Protein AF-A0A353BJS8-F1 (afdb_monomer_lite)

Foldseek 3Di:
DPDDDDDDDDDDDDDDDDPVPLLPQPPDPALLVSLVSCVVSVPDDDAPPPPDPRNVVVCVSCVVNVHDDDD

Structure (mmCIF, N/CA/C/O backbone):
data_AF-A0A353BJS8-F1
#
_entry.id   AF-A0A353BJS8-F1
#
loop_
_atom_site.group_PDB
_atom_site.id
_atom_site.type_symbol
_atom_site.label_atom_id
_atom_site.label_alt_id
_atom_site.label_comp_id
_atom_site.label_asym_id
_atom_site.label_entity_id
_atom_site.label_seq_id
_atom_site.pdbx_PDB_ins_code
_atom_site.Cartn_x
_atom_site.Cartn_y
_atom_site.Cartn_z
_atom_site.occupancy
_atom_site.B_iso_or_equiv
_atom_site.auth_seq_id
_atom_site.auth_comp_id
_atom_site.auth_asym_id
_atom_site.auth_atom_id
_atom_site.pdbx_PDB_model_num
ATOM 1 N N . PHE A 1 1 ? 27.601 -1.976 -22.088 1.00 53.06 1 PHE A N 1
ATOM 2 C CA . PHE A 1 1 ? 26.669 -0.965 -22.623 1.00 53.06 1 PHE A CA 1
ATOM 3 C C . PHE A 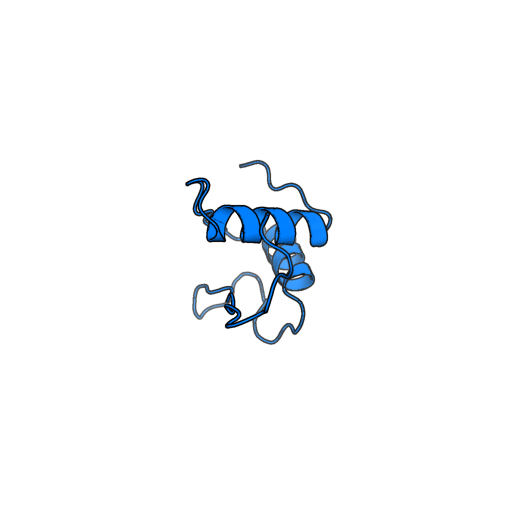1 1 ? 25.338 -1.646 -22.907 1.00 53.06 1 PHE A C 1
ATOM 5 O O . PHE A 1 1 ? 25.282 -2.472 -23.804 1.00 53.06 1 PHE A O 1
ATOM 12 N N . PHE A 1 2 ? 24.302 -1.391 -22.105 1.00 60.84 2 PHE A N 1
ATOM 13 C CA . PHE A 1 2 ? 22.936 -1.830 -22.416 1.00 60.84 2 PHE A CA 1
ATOM 14 C C . PHE A 1 2 ? 22.241 -0.658 -23.106 1.00 60.84 2 PHE A C 1
ATOM 16 O O . PHE A 1 2 ? 22.165 0.419 -22.523 1.00 60.84 2 PHE A O 1
ATOM 23 N N . VAL A 1 3 ? 21.849 -0.837 -24.368 1.00 74.62 3 VAL A N 1
ATOM 24 C CA . VAL A 1 3 ? 21.584 0.290 -25.282 1.00 74.62 3 VAL A CA 1
ATOM 25 C C . VAL A 1 3 ? 20.099 0.659 -25.364 1.00 74.62 3 VAL A C 1
ATOM 27 O O . VAL A 1 3 ? 19.777 1.760 -25.783 1.00 74.62 3 VAL A O 1
ATOM 30 N N . GLU A 1 4 ? 19.171 -0.181 -24.896 1.00 82.81 4 GLU A N 1
ATOM 31 C CA . GLU A 1 4 ? 17.748 0.183 -24.911 1.00 82.81 4 GLU A CA 1
ATOM 32 C C . GLU A 1 4 ? 16.917 -0.673 -23.944 1.00 82.81 4 GLU A C 1
ATOM 34 O O . GLU A 1 4 ? 17.009 -1.903 -23.951 1.00 82.81 4 GLU A O 1
ATOM 39 N N . ARG A 1 5 ? 16.086 -0.040 -23.104 1.00 82.31 5 ARG A N 1
ATOM 40 C CA . ARG A 1 5 ? 15.154 -0.750 -22.214 1.00 82.31 5 ARG A CA 1
ATOM 41 C C . ARG A 1 5 ? 13.879 -1.080 -22.985 1.00 82.31 5 ARG A C 1
ATOM 43 O O . ARG A 1 5 ? 13.097 -0.184 -23.284 1.00 82.31 5 ARG A O 1
ATOM 50 N N . LYS A 1 6 ? 13.632 -2.365 -23.236 1.00 85.00 6 LYS A N 1
ATOM 51 C CA . LYS A 1 6 ? 12.372 -2.844 -23.821 1.00 85.00 6 LYS A CA 1
ATOM 52 C C . LYS A 1 6 ? 11.455 -3.372 -22.723 1.00 85.00 6 LYS A C 1
ATOM 54 O O . LYS A 1 6 ? 11.871 -4.184 -21.898 1.00 85.00 6 LYS A O 1
ATOM 59 N N . TYR A 1 7 ? 10.220 -2.885 -22.692 1.00 84.56 7 TYR A N 1
ATOM 60 C CA . TYR A 1 7 ? 9.198 -3.416 -21.796 1.00 84.56 7 TYR A CA 1
ATOM 61 C C . TYR A 1 7 ? 8.749 -4.788 -22.307 1.00 84.56 7 TYR A C 1
ATOM 63 O O . TYR A 1 7 ? 8.373 -4.911 -23.467 1.00 84.56 7 TYR A O 1
ATOM 71 N N . LEU A 1 8 ? 8.821 -5.805 -21.446 1.00 82.50 8 LEU A N 1
ATOM 72 C CA . LEU A 1 8 ? 8.393 -7.172 -21.765 1.00 82.50 8 LEU A CA 1
ATOM 73 C C . LEU A 1 8 ? 7.067 -7.515 -21.077 1.00 82.50 8 LEU A C 1
ATOM 75 O O . LEU A 1 8 ? 6.163 -8.042 -21.713 1.00 82.50 8 LEU A O 1
ATOM 79 N N . MET A 1 9 ? 6.947 -7.183 -19.788 1.00 80.88 9 MET A N 1
ATOM 80 C CA . MET A 1 9 ? 5.757 -7.398 -18.962 1.00 80.88 9 MET A CA 1
ATOM 81 C C . MET A 1 9 ? 5.645 -6.314 -17.886 1.00 80.88 9 MET A C 1
ATOM 83 O O . MET A 1 9 ? 6.640 -5.679 -17.519 1.00 80.88 9 MET A O 1
ATOM 87 N N . TYR A 1 10 ? 4.432 -6.124 -17.373 1.00 85.00 10 TYR A N 1
ATOM 88 C CA . TYR A 1 10 ? 4.130 -5.288 -16.217 1.00 85.00 10 TYR A CA 1
ATOM 89 C C . TYR A 1 10 ? 3.369 -6.107 -15.174 1.00 85.00 10 TYR A C 1
ATOM 91 O O . TYR A 1 10 ? 2.722 -7.097 -15.501 1.00 85.00 10 TYR A O 1
ATOM 99 N N . ASN A 1 11 ? 3.489 -5.695 -13.914 1.00 86.62 11 ASN A N 1
ATOM 100 C CA . ASN A 1 11 ? 2.771 -6.304 -12.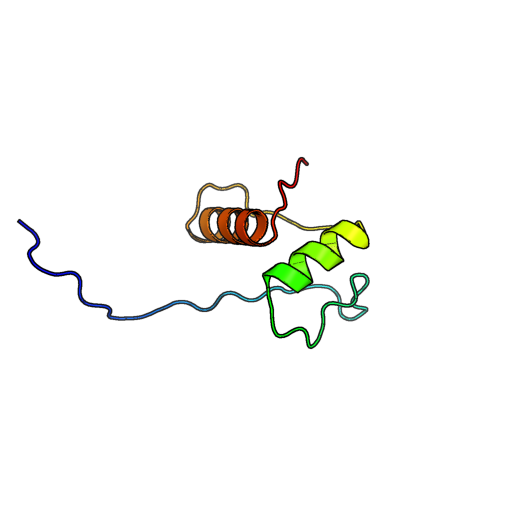802 1.00 86.62 11 ASN A CA 1
ATOM 101 C C . ASN A 1 11 ? 1.635 -5.387 -12.371 1.00 86.62 11 ASN A C 1
ATOM 103 O O . ASN A 1 11 ? 1.834 -4.172 -12.267 1.00 86.62 11 ASN A O 1
ATOM 107 N N . ASP A 1 12 ? 0.516 -6.000 -12.016 1.00 89.56 12 ASP A N 1
ATOM 108 C CA . ASP A 1 12 ? -0.582 -5.330 -11.341 1.00 89.56 12 ASP A CA 1
ATOM 109 C C . ASP A 1 12 ? -0.458 -5.503 -9.825 1.00 89.56 12 ASP A C 1
ATOM 111 O O . ASP A 1 12 ? 0.039 -6.512 -9.320 1.00 89.56 12 ASP A O 1
ATOM 115 N N . PHE A 1 13 ? -0.895 -4.483 -9.091 1.00 89.75 13 PHE A N 1
ATOM 116 C CA . PHE A 1 13 ? -0.949 -4.491 -7.633 1.00 89.75 13 PHE A CA 1
ATOM 117 C C . PHE A 1 13 ? -2.389 -4.258 -7.201 1.00 89.75 13 PHE A C 1
ATOM 119 O O . PHE A 1 13 ? -3.062 -3.378 -7.736 1.00 89.75 13 PHE A O 1
ATOM 126 N N . VAL A 1 14 ? -2.838 -5.023 -6.210 1.00 91.81 14 VAL A N 1
ATOM 127 C CA . VAL A 1 14 ? -4.194 -4.940 -5.665 1.00 91.81 14 VAL A CA 1
ATOM 128 C C . VAL A 1 14 ? -4.142 -4.643 -4.171 1.00 91.81 14 VAL A C 1
ATOM 130 O O . VAL A 1 14 ? -3.275 -5.152 -3.461 1.00 91.81 14 VAL A O 1
ATOM 133 N N . ILE A 1 15 ? -5.069 -3.809 -3.700 1.00 92.38 15 ILE A N 1
ATOM 134 C CA . ILE A 1 15 ? -5.316 -3.592 -2.272 1.00 92.38 15 ILE A CA 1
ATOM 135 C C . ILE A 1 15 ? -6.420 -4.565 -1.870 1.00 92.38 15 ILE A C 1
ATOM 137 O O . ILE A 1 15 ? -7.478 -4.595 -2.497 1.00 92.38 15 ILE A O 1
ATOM 141 N N . VAL A 1 16 ? -6.162 -5.371 -0.846 1.00 92.25 16 VAL A N 1
ATOM 142 C CA . VAL A 1 16 ? -7.092 -6.385 -0.341 1.00 92.25 16 VAL A CA 1
ATOM 143 C C . VAL A 1 16 ? -7.337 -6.167 1.146 1.00 92.25 16 VAL A C 1
ATOM 145 O O . VAL A 1 16 ? -6.470 -5.659 1.854 1.00 92.25 16 VAL A O 1
ATOM 148 N N . GLY A 1 17 ? -8.520 -6.553 1.614 1.00 92.56 17 GLY A N 1
ATOM 149 C CA . GLY A 1 17 ? -8.932 -6.387 3.002 1.00 92.56 17 GLY A CA 1
ATOM 150 C C . GLY A 1 17 ? -10.152 -7.244 3.352 1.00 92.56 17 GLY A C 1
ATOM 151 O O . GLY A 1 17 ? -10.598 -8.035 2.515 1.00 92.56 17 GLY A O 1
ATOM 152 N N . PRO A 1 18 ? -10.678 -7.105 4.582 1.00 93.50 18 PRO A N 1
ATOM 153 C CA . PRO A 1 18 ? -11.859 -7.828 5.053 1.00 93.50 18 PRO A CA 1
ATOM 154 C C . PRO A 1 18 ? -13.101 -7.568 4.191 1.00 93.50 18 PRO A C 1
ATOM 156 O O . PRO A 1 18 ? -13.227 -6.510 3.569 1.00 93.50 18 PRO A O 1
ATOM 159 N N . ALA A 1 19 ? -14.041 -8.516 4.183 1.00 92.38 19 ALA A N 1
ATOM 160 C CA . ALA A 1 19 ? -15.269 -8.416 3.389 1.00 92.38 19 ALA A CA 1
ATOM 161 C C . ALA A 1 19 ? -16.185 -7.274 3.861 1.00 92.38 19 ALA A C 1
ATOM 163 O O . ALA A 1 19 ? -16.934 -6.711 3.062 1.00 92.38 19 ALA A O 1
ATOM 164 N N . GLU A 1 20 ? -16.087 -6.927 5.143 1.00 92.81 20 GLU A N 1
ATOM 165 C CA . GLU A 1 20 ? -16.831 -5.867 5.817 1.00 92.81 20 GLU A CA 1
ATOM 166 C C . GLU A 1 20 ? -16.395 -4.462 5.374 1.00 92.81 20 GLU A C 1
ATOM 168 O O . GLU A 1 20 ? -17.115 -3.506 5.640 1.00 92.81 20 GLU A O 1
ATOM 173 N N . ASP A 1 21 ? -15.239 -4.336 4.707 1.00 92.25 21 ASP A N 1
ATOM 174 C CA . ASP A 1 21 ? -14.672 -3.077 4.202 1.00 92.25 21 ASP A CA 1
ATOM 175 C C . ASP A 1 21 ? -14.754 -1.911 5.213 1.00 92.25 21 ASP A C 1
ATOM 177 O O . ASP A 1 21 ? -15.396 -0.890 4.948 1.00 92.25 21 ASP A O 1
ATOM 181 N N . PRO A 1 22 ? -14.088 -2.014 6.381 1.00 91.62 22 PRO A N 1
ATOM 182 C CA . PRO A 1 22 ? -14.170 -0.986 7.423 1.00 91.62 22 PRO A CA 1
ATOM 183 C C . PRO A 1 22 ? -13.650 0.390 6.968 1.00 91.62 22 PRO A C 1
ATOM 185 O O . PRO A 1 22 ? -14.015 1.408 7.549 1.00 91.62 22 PRO A O 1
ATOM 188 N N . ALA A 1 23 ? -12.810 0.434 5.927 1.00 92.44 23 ALA A N 1
ATOM 189 C CA . ALA A 1 23 ? -12.286 1.669 5.344 1.00 92.44 23 ALA A CA 1
ATOM 190 C C . ALA A 1 23 ? -13.154 2.228 4.195 1.00 92.44 23 ALA A C 1
ATOM 192 O O . ALA A 1 23 ? -12.896 3.336 3.714 1.00 92.44 23 ALA A O 1
ATOM 193 N N . GLY A 1 24 ? -14.166 1.486 3.732 1.00 93.12 24 GLY A N 1
ATOM 194 C CA . GLY A 1 24 ? -15.064 1.901 2.654 1.00 93.12 24 GLY A CA 1
ATOM 195 C C . GLY A 1 24 ? -14.338 2.207 1.339 1.00 93.12 24 GLY A C 1
ATOM 196 O O . GLY A 1 24 ? -14.612 3.241 0.710 1.00 93.12 24 GLY A O 1
ATOM 197 N N . ILE A 1 25 ? -13.360 1.376 0.960 1.00 94.38 25 ILE A N 1
ATOM 198 C CA . ILE A 1 25 ? -12.519 1.581 -0.233 1.00 94.38 25 ILE A CA 1
ATOM 199 C C . ILE A 1 25 ? -12.966 0.773 -1.453 1.00 94.38 25 ILE A C 1
ATOM 201 O O . ILE A 1 25 ? -12.463 1.002 -2.557 1.00 94.38 25 ILE A O 1
ATOM 205 N N . LYS A 1 26 ? -13.897 -0.172 -1.289 1.00 92.38 26 LYS A N 1
ATOM 206 C CA . LYS A 1 26 ? -14.386 -1.002 -2.391 1.00 92.38 26 LYS A CA 1
ATOM 207 C C . LYS A 1 26 ? -15.033 -0.135 -3.476 1.00 92.38 26 LYS A C 1
ATOM 209 O O . LYS A 1 26 ? -15.878 0.710 -3.199 1.00 92.38 26 LYS A O 1
ATOM 214 N N . GLY A 1 27 ? -14.640 -0.367 -4.729 1.00 90.25 27 GLY A N 1
ATOM 215 C CA . GLY A 1 27 ? -15.157 0.364 -5.892 1.00 90.25 27 GLY A CA 1
ATOM 216 C C . GLY A 1 27 ? -14.447 1.686 -6.199 1.00 90.25 27 GLY A C 1
ATOM 217 O O . GLY A 1 27 ? -14.795 2.336 -7.181 1.00 90.25 27 GLY A O 1
ATOM 218 N N . LEU A 1 28 ? -13.436 2.080 -5.416 1.00 92.94 28 LEU A N 1
ATOM 219 C CA . LEU A 1 28 ? -12.595 3.224 -5.767 1.00 92.94 28 LEU A CA 1
ATOM 220 C C . LEU A 1 28 ? -11.699 2.900 -6.967 1.00 92.94 28 LEU A C 1
ATOM 222 O O . LEU A 1 28 ? -11.068 1.846 -7.026 1.00 92.94 28 LEU A O 1
ATOM 226 N N . ALA A 1 29 ? -11.605 3.846 -7.901 1.00 90.12 29 ALA A N 1
ATOM 227 C CA . ALA A 1 29 ? -10.749 3.730 -9.083 1.00 90.12 29 ALA A CA 1
ATOM 228 C C . ALA A 1 29 ? -9.294 4.163 -8.817 1.00 90.12 29 ALA A C 1
ATOM 230 O O . ALA A 1 29 ? -8.406 3.896 -9.625 1.00 90.12 29 ALA A O 1
ATOM 231 N N . SER A 1 30 ? -9.039 4.840 -7.693 1.00 93.06 30 SER A N 1
ATOM 232 C CA . SER A 1 30 ? -7.736 5.408 -7.353 1.00 93.06 30 SER A CA 1
ATOM 233 C C . SER A 1 30 ? -7.150 4.765 -6.101 1.00 93.06 30 SER A C 1
ATOM 235 O O . SER A 1 30 ? -7.697 4.879 -5.003 1.00 93.06 30 SER A O 1
ATOM 237 N N . ALA A 1 31 ? -5.972 4.152 -6.251 1.00 92.50 31 ALA A N 1
ATOM 238 C CA . ALA A 1 31 ? -5.214 3.612 -5.124 1.00 92.50 31 ALA A CA 1
ATOM 239 C C . ALA A 1 31 ? -4.837 4.708 -4.112 1.00 92.50 31 ALA A C 1
ATOM 241 O O . ALA A 1 31 ? -4.884 4.477 -2.909 1.00 92.50 31 ALA A O 1
ATOM 242 N N . ALA A 1 32 ? -4.522 5.919 -4.581 1.00 92.88 32 ALA A N 1
ATOM 243 C CA . ALA A 1 32 ? -4.195 7.041 -3.703 1.00 92.88 32 ALA A CA 1
ATOM 244 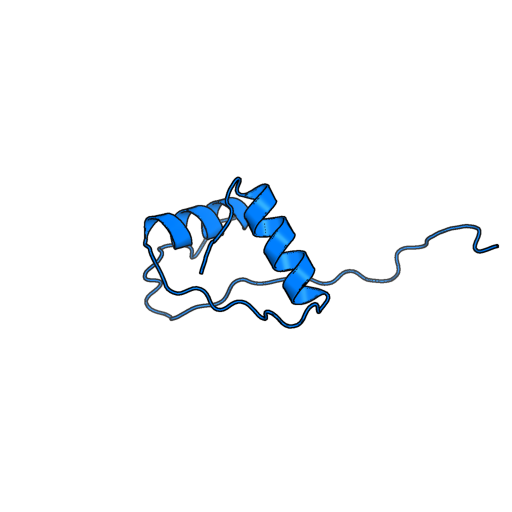C C . ALA A 1 32 ? -5.399 7.475 -2.846 1.00 92.88 32 ALA A C 1
ATOM 246 O O . ALA A 1 32 ? -5.243 7.787 -1.668 1.00 92.88 32 ALA A O 1
ATOM 247 N N . GLU A 1 33 ? -6.609 7.465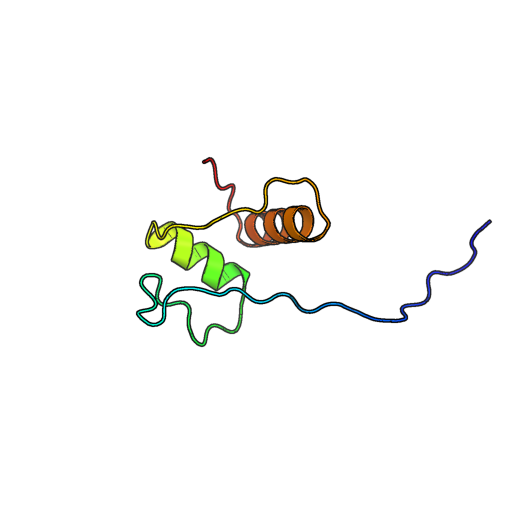 -3.413 1.00 93.56 33 GLU A N 1
ATOM 248 C CA . GLU A 1 33 ? -7.837 7.750 -2.658 1.00 93.56 33 GLU A CA 1
ATOM 249 C C . GLU A 1 33 ? -8.156 6.649 -1.650 1.00 93.56 33 GLU A C 1
ATOM 251 O O . GLU A 1 33 ? -8.522 6.955 -0.515 1.00 93.56 33 GLU A O 1
ATOM 256 N N . ALA A 1 34 ? -7.960 5.384 -2.030 1.00 95.00 34 ALA A N 1
ATOM 257 C CA . ALA A 1 34 ? -8.125 4.256 -1.121 1.00 95.00 34 ALA A CA 1
ATOM 258 C C . ALA A 1 34 ? -7.175 4.359 0.083 1.00 95.00 34 ALA A C 1
ATOM 260 O O . ALA A 1 34 ? -7.615 4.229 1.223 1.00 95.00 34 ALA A O 1
ATOM 261 N N . LEU A 1 35 ? -5.896 4.676 -0.147 1.00 94.12 35 LEU A N 1
ATOM 262 C CA . LEU A 1 35 ? -4.912 4.859 0.925 1.00 94.12 35 LEU A CA 1
ATOM 263 C C . LEU A 1 35 ? -5.255 6.041 1.844 1.00 94.12 35 LEU A C 1
ATOM 265 O O . LEU A 1 35 ? -5.139 5.919 3.063 1.00 94.12 35 LEU A O 1
ATOM 269 N N . ARG A 1 36 ? -5.755 7.156 1.291 1.00 93.31 36 ARG A N 1
ATOM 270 C CA . ARG A 1 36 ? -6.276 8.269 2.104 1.00 93.31 36 ARG A CA 1
ATOM 271 C C . ARG A 1 36 ? -7.437 7.838 2.990 1.00 93.31 36 ARG A C 1
ATOM 273 O O . ARG A 1 36 ? -7.414 8.121 4.182 1.00 93.31 36 ARG A O 1
ATOM 280 N N . LYS A 1 37 ? -8.413 7.111 2.440 1.00 93.81 37 LYS A N 1
ATOM 281 C CA . LYS A 1 37 ? -9.541 6.593 3.225 1.00 93.81 37 LYS A CA 1
ATOM 282 C C . LYS A 1 37 ? -9.104 5.623 4.318 1.00 93.81 37 LYS A C 1
ATOM 284 O O . LYS A 1 37 ? -9.593 5.748 5.434 1.00 93.81 37 LYS A O 1
ATOM 289 N N . ILE A 1 38 ? -8.174 4.711 4.027 1.00 93.50 38 ILE A N 1
ATOM 290 C CA . ILE A 1 38 ? -7.604 3.794 5.029 1.00 93.50 38 ILE A CA 1
ATOM 291 C C . ILE A 1 38 ? -7.025 4.589 6.203 1.00 93.50 38 ILE A C 1
ATOM 293 O O . ILE A 1 38 ? -7.329 4.283 7.354 1.00 93.50 38 ILE A O 1
ATOM 297 N N . GLN A 1 39 ? -6.255 5.644 5.919 1.00 91.50 39 GLN A N 1
ATOM 298 C CA . GLN A 1 3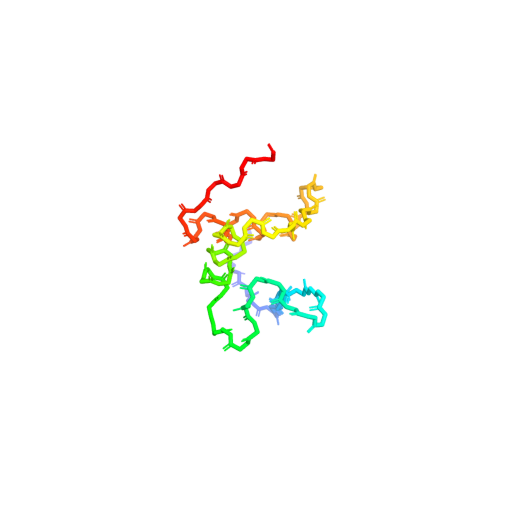9 ? -5.692 6.499 6.962 1.00 91.50 39 GLN A CA 1
ATOM 299 C C . GLN A 1 39 ? -6.778 7.263 7.736 1.00 91.50 39 GLN A C 1
ATOM 301 O O . GLN A 1 39 ? -6.742 7.287 8.963 1.00 91.50 39 GLN A O 1
ATOM 306 N N . THR A 1 40 ? -7.749 7.874 7.046 1.00 91.50 40 THR A N 1
ATOM 307 C CA . THR A 1 40 ? -8.851 8.617 7.684 1.00 91.50 40 THR A CA 1
ATOM 308 C C . THR A 1 40 ? -9.716 7.721 8.569 1.00 91.50 40 THR A C 1
ATOM 310 O O . THR A 1 40 ? -10.108 8.137 9.653 1.00 91.50 40 THR A O 1
ATOM 313 N N . ALA A 1 41 ? -9.980 6.487 8.138 1.00 92.00 41 ALA A N 1
ATOM 314 C CA . ALA A 1 41 ? -10.703 5.486 8.917 1.00 92.00 41 ALA A CA 1
ATOM 315 C C . ALA A 1 41 ? -9.854 4.869 10.043 1.00 92.00 41 ALA A C 1
ATOM 317 O O . ALA A 1 41 ? -10.373 4.066 10.813 1.00 92.00 41 ALA A O 1
ATOM 318 N N . GLN A 1 42 ? -8.556 5.199 10.114 1.00 89.94 42 GLN A N 1
ATOM 319 C CA . GLN A 1 42 ? -7.576 4.559 10.997 1.00 89.94 42 GLN A CA 1
ATOM 320 C C . GLN A 1 42 ? -7.619 3.025 10.902 1.00 89.94 42 GLN A C 1
ATOM 322 O O . GLN A 1 42 ? -7.395 2.310 11.879 1.00 89.94 42 GLN A O 1
ATOM 327 N N . ALA A 1 43 ? -7.930 2.513 9.709 1.00 91.44 43 ALA A N 1
ATOM 328 C CA . ALA A 1 43 ? -8.004 1.086 9.467 1.00 91.44 43 ALA A CA 1
ATOM 329 C C . ALA A 1 43 ? -6.593 0.490 9.469 1.00 91.44 43 ALA A C 1
ATOM 331 O O . ALA A 1 43 ? -5.640 1.100 8.978 1.00 91.44 43 ALA A O 1
ATOM 332 N N . ALA A 1 44 ? -6.463 -0.723 10.005 1.00 91.25 44 ALA A N 1
ATOM 333 C CA . ALA A 1 44 ? -5.187 -1.419 10.021 1.00 91.25 44 ALA A CA 1
ATOM 334 C C . ALA A 1 44 ? -4.674 -1.639 8.590 1.00 91.25 44 ALA A C 1
ATOM 336 O O . ALA A 1 44 ? -5.393 -2.139 7.723 1.00 91.25 44 ALA A O 1
ATOM 337 N N . PHE A 1 45 ? -3.407 -1.301 8.363 1.00 92.38 45 PHE A N 1
ATOM 338 C CA . PHE A 1 45 ? -2.712 -1.546 7.108 1.00 92.38 45 PHE A CA 1
ATOM 339 C C . PHE A 1 45 ? -1.411 -2.291 7.392 1.00 92.38 45 PHE A C 1
ATOM 341 O O . PHE A 1 45 ? -0.595 -1.847 8.198 1.00 92.38 45 PHE A O 1
ATOM 348 N N . VAL A 1 46 ? -1.217 -3.430 6.731 1.00 92.56 46 VAL A N 1
ATOM 349 C CA . VAL A 1 46 ? -0.035 -4.274 6.925 1.00 92.56 46 VAL A CA 1
ATOM 350 C C . VAL A 1 46 ? 0.963 -3.993 5.811 1.00 92.56 46 VAL A C 1
ATOM 352 O O . VAL A 1 46 ? 0.714 -4.324 4.652 1.00 92.56 46 VAL A O 1
ATOM 355 N N . SER A 1 47 ? 2.099 -3.398 6.172 1.00 92.00 47 SER A N 1
ATOM 356 C CA . SER A 1 47 ? 3.220 -3.214 5.252 1.00 92.00 47 SER A CA 1
ATOM 357 C C . SER A 1 47 ? 4.066 -4.479 5.160 1.00 92.00 47 SER A C 1
ATOM 359 O O . SER A 1 47 ? 4.253 -5.200 6.143 1.00 92.00 47 SER A O 1
ATOM 361 N N . ARG A 1 48 ? 4.626 -4.736 3.975 1.00 90.12 48 ARG A N 1
ATOM 362 C CA . ARG A 1 48 ? 5.584 -5.837 3.780 1.00 90.12 48 ARG A CA 1
ATOM 363 C C . ARG A 1 48 ? 6.916 -5.600 4.490 1.00 90.12 48 ARG A C 1
ATOM 365 O O . ARG A 1 48 ? 7.557 -6.575 4.863 1.00 90.12 48 ARG A O 1
ATOM 372 N N . SER A 1 49 ? 7.339 -4.343 4.643 1.00 90.25 49 SER A N 1
ATOM 373 C CA . SER A 1 49 ? 8.530 -3.925 5.409 1.00 90.25 49 SER A CA 1
ATOM 374 C C . SER A 1 49 ? 9.851 -4.664 5.111 1.00 90.25 49 SER A C 1
ATOM 376 O O . SER A 1 49 ? 10.778 -4.630 5.913 1.00 90.25 49 SER A O 1
ATOM 378 N N . ASP A 1 50 ? 9.987 -5.302 3.947 1.00 91.69 50 ASP A N 1
ATOM 379 C CA . ASP A 1 50 ? 11.071 -6.249 3.625 1.00 91.69 50 ASP A CA 1
ATOM 380 C C . ASP A 1 50 ? 12.013 -5.762 2.507 1.00 91.69 50 ASP A C 1
ATOM 382 O O . ASP A 1 50 ? 12.765 -6.533 1.918 1.00 91.69 50 ASP A O 1
ATOM 386 N N . GLN A 1 51 ? 11.937 -4.473 2.164 1.00 89.44 51 GLN A N 1
ATOM 387 C CA . GLN A 1 51 ? 12.663 -3.829 1.047 1.00 89.44 51 GLN A CA 1
ATOM 388 C C . GLN A 1 51 ? 12.441 -4.453 -0.348 1.00 89.44 51 GLN A C 1
ATOM 390 O O . GLN A 1 51 ? 13.138 -4.097 -1.309 1.00 89.44 51 GLN A O 1
ATOM 395 N N . SER A 1 52 ? 11.434 -5.317 -0.497 1.00 92.25 52 SER A N 1
ATOM 396 C CA . SER A 1 52 ? 11.053 -5.908 -1.779 1.00 92.25 52 SER A CA 1
ATOM 397 C C . SER A 1 52 ? 10.512 -4.873 -2.772 1.00 92.25 52 SER A C 1
ATOM 399 O O . SER A 1 52 ? 10.212 -3.723 -2.437 1.00 92.25 52 SER A O 1
ATOM 401 N N . GLY A 1 53 ? 10.336 -5.298 -4.028 1.00 89.38 53 GLY A N 1
ATOM 402 C CA . GLY A 1 53 ? 9.645 -4.492 -5.038 1.00 89.38 53 GLY A CA 1
ATOM 403 C C . GLY A 1 53 ? 8.232 -4.080 -4.605 1.00 89.38 53 GLY A C 1
ATOM 404 O O . GLY A 1 53 ? 7.833 -2.947 -4.866 1.00 89.38 53 GLY A O 1
ATOM 405 N N . THR A 1 54 ? 7.518 -4.952 -3.885 1.00 92.00 54 THR A N 1
ATOM 406 C CA . THR A 1 54 ? 6.192 -4.654 -3.324 1.00 92.00 54 THR A CA 1
ATOM 407 C C . THR A 1 54 ? 6.273 -3.577 -2.253 1.00 92.00 54 THR A C 1
ATOM 409 O O . THR A 1 54 ? 5.561 -2.584 -2.358 1.00 92.00 54 THR A O 1
ATOM 412 N N . HIS A 1 55 ? 7.194 -3.704 -1.293 1.00 93.00 55 HIS A N 1
ATOM 413 C CA . HIS A 1 55 ? 7.386 -2.688 -0.255 1.00 93.00 55 HIS A CA 1
ATOM 414 C C . HIS A 1 55 ? 7.750 -1.317 -0.854 1.00 93.00 55 HIS A C 1
ATOM 416 O O . HIS A 1 55 ? 7.178 -0.295 -0.487 1.00 93.00 55 HIS A O 1
ATOM 422 N N . LYS A 1 56 ? 8.629 -1.277 -1.864 1.00 92.44 56 LYS A N 1
ATOM 423 C CA . LYS A 1 56 ? 8.968 -0.023 -2.564 1.00 92.44 56 LYS A CA 1
ATOM 424 C C . LYS A 1 56 ? 7.787 0.555 -3.349 1.00 92.44 56 LYS A C 1
ATOM 426 O O . LYS A 1 56 ? 7.660 1.773 -3.451 1.00 92.44 56 LYS A O 1
ATOM 431 N N . LYS A 1 57 ? 6.939 -0.289 -3.948 1.00 92.31 57 LYS A N 1
ATOM 432 C CA . LYS A 1 57 ? 5.737 0.163 -4.665 1.00 92.31 57 LYS A CA 1
ATOM 433 C C . LYS A 1 57 ? 4.698 0.729 -3.700 1.00 92.31 57 LYS A C 1
ATOM 435 O O . LYS A 1 57 ? 4.126 1.770 -4.004 1.00 92.31 57 LYS A O 1
ATOM 440 N N . GLU A 1 58 ? 4.501 0.077 -2.560 1.00 93.56 58 GLU A N 1
ATOM 441 C CA . GLU A 1 58 ? 3.640 0.529 -1.466 1.00 93.56 58 GLU A CA 1
ATOM 442 C C . GLU A 1 58 ? 4.055 1.922 -0.968 1.00 93.56 58 GLU A C 1
ATOM 444 O O . GLU A 1 58 ? 3.233 2.834 -0.991 1.00 93.56 58 GLU A O 1
ATOM 449 N N . GLN A 1 59 ? 5.334 2.131 -0.630 1.00 92.06 59 GLN A N 1
ATOM 450 C CA . GLN A 1 59 ? 5.847 3.442 -0.195 1.00 92.06 59 GLN A CA 1
ATOM 451 C C . GLN A 1 59 ? 5.556 4.551 -1.214 1.00 92.06 59 GLN A C 1
ATOM 453 O O . GLN A 1 59 ? 5.027 5.599 -0.858 1.00 92.06 59 GLN A O 1
ATOM 458 N N . ARG A 1 60 ? 5.806 4.291 -2.504 1.00 92.62 60 ARG A N 1
ATOM 459 C CA . ARG A 1 60 ? 5.502 5.254 -3.577 1.00 92.62 60 ARG A CA 1
ATOM 460 C C . ARG A 1 60 ? 4.013 5.573 -3.689 1.00 92.62 60 ARG A C 1
ATOM 462 O O . ARG A 1 60 ? 3.663 6.678 -4.088 1.00 92.62 60 ARG A O 1
ATOM 469 N N . LEU A 1 61 ? 3.131 4.611 -3.407 1.00 92.94 61 LEU A N 1
ATOM 470 C CA . LEU A 1 61 ? 1.685 4.847 -3.425 1.00 92.94 61 LEU A CA 1
ATOM 471 C C . LEU A 1 61 ? 1.253 5.717 -2.241 1.00 92.94 61 LEU A C 1
ATOM 473 O O . LEU A 1 61 ? 0.426 6.607 -2.431 1.00 92.94 61 LEU A O 1
ATOM 477 N N . TRP A 1 62 ? 1.839 5.512 -1.059 1.00 93.19 62 TRP A N 1
ATOM 478 C CA . TRP A 1 62 ? 1.627 6.384 0.099 1.00 93.19 62 TRP A CA 1
ATOM 479 C C . TRP A 1 62 ? 2.110 7.812 -0.164 1.00 93.19 62 TRP A C 1
ATOM 481 O O . TRP A 1 62 ? 1.352 8.761 0.035 1.00 93.19 62 TRP A O 1
ATOM 491 N N . GLU A 1 63 ? 3.311 7.967 -0.723 1.00 92.38 63 GLU A N 1
ATOM 492 C CA . GLU A 1 63 ? 3.845 9.270 -1.134 1.00 92.38 63 GLU A CA 1
ATOM 493 C C . GLU A 1 63 ? 2.939 9.952 -2.171 1.00 92.38 63 GLU A C 1
ATOM 495 O O . GLU A 1 63 ? 2.602 11.125 -2.022 1.00 92.38 63 GLU A O 1
ATOM 500 N N . ALA A 1 64 ? 2.469 9.214 -3.186 1.00 90.50 64 ALA A N 1
ATOM 501 C CA . ALA A 1 64 ? 1.531 9.726 -4.190 1.00 90.50 64 ALA A CA 1
ATOM 502 C C . ALA A 1 64 ? 0.156 10.094 -3.603 1.00 90.50 64 ALA A C 1
ATOM 504 O O . ALA A 1 64 ? -0.545 10.950 -4.145 1.00 90.50 64 ALA A O 1
ATOM 505 N N . ALA A 1 65 ? -0.236 9.476 -2.487 1.00 91.25 65 ALA A N 1
ATOM 506 C CA . ALA A 1 65 ? -1.419 9.861 -1.727 1.00 91.25 65 ALA A CA 1
ATOM 507 C C . ALA A 1 65 ? -1.214 11.153 -0.911 1.00 91.25 65 ALA A C 1
ATOM 509 O O . ALA A 1 65 ? -2.198 11.692 -0.397 1.00 91.25 65 ALA A O 1
ATOM 510 N N . GLY A 1 66 ? 0.022 11.668 -0.839 1.00 90.94 66 GLY A N 1
ATOM 511 C CA . GLY A 1 66 ? 0.424 12.804 -0.009 1.00 90.94 66 GLY A CA 1
ATOM 512 C C . GLY A 1 66 ? 0.639 12.423 1.455 1.00 90.94 66 GLY A C 1
ATOM 513 O O . GLY A 1 66 ? 0.601 13.288 2.326 1.00 90.94 66 GLY A O 1
ATOM 514 N N . LEU A 1 67 ? 0.808 11.129 1.738 1.00 87.25 67 LEU A N 1
ATOM 515 C CA . LEU A 1 67 ? 0.820 10.577 3.083 1.00 87.25 67 LEU A CA 1
ATOM 516 C C . LEU A 1 67 ? 2.174 9.953 3.408 1.00 87.25 67 LEU A C 1
ATOM 518 O O . LEU A 1 67 ? 2.788 9.278 2.588 1.00 87.25 67 LEU A O 1
ATOM 522 N N . SER A 1 68 ? 2.610 10.134 4.651 1.00 81.38 68 SER A N 1
ATOM 523 C CA . SER A 1 68 ? 3.741 9.406 5.218 1.00 81.38 68 SER A CA 1
ATOM 524 C C . SER A 1 68 ? 3.230 8.606 6.415 1.00 81.38 68 SER A C 1
ATOM 526 O O . SER A 1 68 ? 3.100 9.173 7.505 1.00 81.38 68 SER A O 1
ATOM 528 N N . PRO A 1 69 ? 2.847 7.329 6.226 1.00 69.88 69 PRO A N 1
ATOM 529 C CA . PRO A 1 69 ? 2.449 6.485 7.340 1.00 69.88 69 PRO A CA 1
ATOM 530 C C . PRO A 1 69 ? 3.656 6.297 8.261 1.00 69.88 69 PRO A C 1
ATOM 532 O O . PRO A 1 69 ? 4.685 5.748 7.868 1.00 69.88 69 PRO A O 1
ATOM 535 N N . LYS A 1 70 ? 3.534 6.803 9.486 1.00 67.12 70 LYS A N 1
ATOM 536 C CA . LYS A 1 70 ? 4.440 6.485 10.586 1.00 67.12 70 LYS A CA 1
ATOM 537 C C . LYS A 1 70 ? 3.727 5.418 11.404 1.00 67.12 70 LYS A C 1
ATOM 539 O O . LYS A 1 70 ? 2.577 5.642 11.779 1.00 67.12 70 LYS A O 1
ATOM 54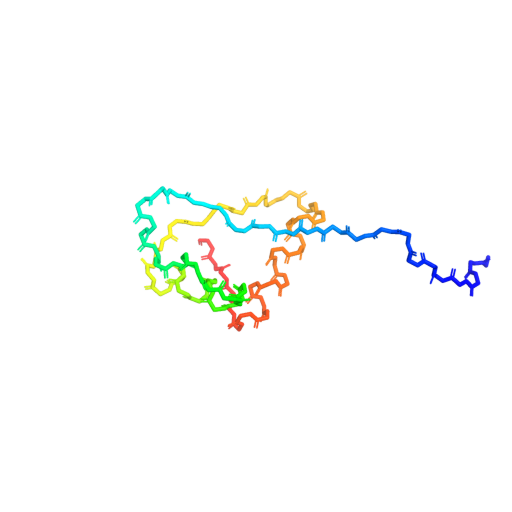4 N N . GLY A 1 71 ? 4.366 4.257 11.534 1.00 56.53 71 GLY A N 1
ATOM 545 C CA . GLY A 1 71 ? 3.846 3.135 12.318 1.00 56.53 71 GLY A CA 1
ATOM 546 C C . GLY A 1 71 ? 3.621 3.506 13.774 1.00 56.53 71 GLY A C 1
ATOM 547 O O . GLY A 1 71 ? 4.345 4.404 14.265 1.00 56.53 71 GLY A O 1
#

Sequence (71 aa):
FFVERKYLMYNDFVIVGPAEDPAGIKGLASAAEALRKIQTAQAAFVSRSDQSGTHKKEQRLWEAAGLSPKG

pLDDT: mean 88.53, std 8.48, range [53.06, 95.0]

Secondary structure (DSSP, 8-state):
------------------TT-TT--TT-S-HHHHHHHHHHTT-------SSSHHHHHHHHHHHHTT-----

Radius of gyration: 14.8 Å; chains: 1; bounding box: 44×21×38 Å